Protein AF-A0A937VX59-F1 (afdb_monomer)

Nearest PDB structures (foldseek):
  6b87-assembly1_A-2  TM=5.437E-01  e=8.821E+00  synthetic construct

Radius of gyration: 19.98 Å; Cα contacts (8 Å, |Δi|>4): 14; chains: 1; bounding box: 38×22×62 Å

Sequence (80 aa):
MLTDLYLLFGLLVHVVLLGLVDWLGYRHLVTHGYDHTVLALAVLNIAIFVGIYYLVLRPLRQRMQRRRMARAVRQQRLPS

Organism: Tectimicrobiota bacterium (NCBI:txid2528274)

Solvent-accessible surface area (backbone atoms only — not comparable to full-atom values): 4502 Å² total; per-residue (Å²): 107,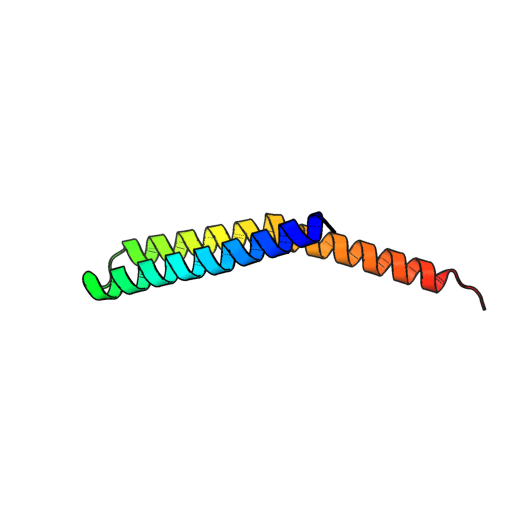70,70,58,51,54,48,51,48,52,50,50,56,44,54,52,50,52,51,51,51,49,50,50,46,50,55,46,45,75,73,69,46,96,48,75,64,55,56,52,51,51,52,52,51,51,52,52,52,53,50,44,44,60,70,48,50,48,56,49,52,53,52,51,50,53,53,50,50,57,50,53,57,52,60,72,66,58,77,129

Mean predicted aligned error: 11.82 Å

pLDDT: mean 70.52, std 7.4, range [50.34, 80.81]

Foldseek 3Di:
DVLVVVLVVVVVVLVVVVVVLVVVLVVCCVPPNDDCVSVVSVVVNVVVVVVCCVPPVVVVVVVVVVVVVVVVVVVVPPDD

Structure (mmCIF, N/CA/C/O backbone):
data_AF-A0A937VX59-F1
#
_entry.id   AF-A0A937VX59-F1
#
loop_
_atom_site.group_PDB
_atom_site.id
_atom_site.type_symbol
_atom_site.label_atom_id
_atom_site.label_alt_id
_atom_site.label_comp_id
_atom_site.label_asym_id
_atom_site.label_entity_id
_atom_site.label_seq_id
_atom_site.pdbx_PDB_ins_code
_atom_site.Cartn_x
_atom_site.Cartn_y
_atom_site.Cartn_z
_atom_site.occupancy
_atom_site.B_iso_or_equiv
_atom_site.auth_seq_id
_atom_site.auth_comp_id
_atom_site.auth_asym_id
_atom_site.auth_atom_id
_atom_site.pdbx_PDB_model_num
ATOM 1 N N . MET A 1 1 ? -20.571 1.061 11.055 1.00 53.00 1 MET A N 1
ATOM 2 C CA . MET A 1 1 ? -20.698 0.504 9.695 1.00 53.00 1 MET A CA 1
ATOM 3 C C . MET A 1 1 ? -20.023 1.394 8.662 1.00 53.00 1 MET A C 1
ATOM 5 O O . MET A 1 1 ? -19.075 0.924 8.059 1.00 53.00 1 MET A O 1
ATOM 9 N N . LEU A 1 2 ? -20.384 2.680 8.542 1.00 58.06 2 LEU A N 1
ATOM 10 C CA . LEU A 1 2 ? -19.719 3.634 7.628 1.00 58.06 2 LEU A CA 1
ATOM 11 C C . LEU A 1 2 ? -18.183 3.627 7.718 1.00 58.06 2 LEU A C 1
ATOM 13 O O . LEU A 1 2 ? -17.508 3.531 6.705 1.00 58.06 2 LEU A O 1
ATOM 17 N N . THR A 1 3 ? -17.618 3.648 8.926 1.00 57.50 3 THR A N 1
ATOM 18 C CA . THR A 1 3 ? -16.158 3.677 9.118 1.00 57.50 3 THR A CA 1
ATOM 19 C C . THR A 1 3 ? -15.446 2.409 8.638 1.00 57.50 3 THR A C 1
ATOM 21 O O . THR A 1 3 ? -14.320 2.512 8.170 1.00 57.50 3 THR A O 1
ATOM 24 N N . ASP A 1 4 ? -16.087 1.236 8.735 1.00 60.84 4 ASP A N 1
ATOM 25 C CA . ASP A 1 4 ? -15.538 -0.021 8.191 1.00 60.84 4 ASP A CA 1
ATOM 26 C C . ASP A 1 4 ? -15.607 -0.033 6.663 1.00 60.84 4 ASP A C 1
ATOM 28 O O . ASP A 1 4 ? -14.684 -0.507 6.016 1.00 60.84 4 ASP A O 1
ATOM 32 N N . LEU A 1 5 ? -16.663 0.547 6.085 1.00 69.88 5 LEU A N 1
ATOM 33 C CA . LEU A 1 5 ? -16.817 0.710 4.638 1.00 69.88 5 LEU A CA 1
ATOM 34 C C . LEU A 1 5 ? -15.747 1.642 4.057 1.00 69.88 5 LEU A C 1
ATOM 36 O O . LEU A 1 5 ? -15.129 1.297 3.060 1.00 69.88 5 LEU A O 1
ATOM 40 N N . TYR A 1 6 ? -15.455 2.766 4.720 1.00 69.38 6 TYR A N 1
ATOM 41 C CA . TYR A 1 6 ? -14.336 3.646 4.351 1.00 69.38 6 TYR A CA 1
ATOM 42 C C . TYR A 1 6 ? -12.977 2.949 4.452 1.00 69.38 6 TYR A C 1
ATOM 44 O O . TYR A 1 6 ? -12.076 3.230 3.669 1.00 69.38 6 TYR A O 1
ATOM 52 N N . LEU A 1 7 ? -12.830 2.035 5.407 1.00 68.44 7 LEU A N 1
ATOM 53 C CA . LEU A 1 7 ? -11.613 1.255 5.598 1.00 68.44 7 LEU A CA 1
ATOM 54 C C . LEU A 1 7 ? -11.432 0.176 4.534 1.00 68.44 7 LEU A C 1
ATOM 56 O O . LEU A 1 7 ? -10.340 0.040 3.991 1.00 68.44 7 LEU A O 1
ATOM 60 N N . LEU A 1 8 ? -12.502 -0.542 4.201 1.00 73.19 8 LEU A N 1
ATOM 61 C CA . LEU A 1 8 ? -12.542 -1.502 3.100 1.00 73.19 8 LEU A CA 1
ATOM 62 C C . LEU A 1 8 ? -12.342 -0.816 1.752 1.00 73.19 8 LEU A C 1
ATOM 64 O O . LEU A 1 8 ? -11.563 -1.299 0.940 1.00 73.19 8 LEU A O 1
ATOM 68 N N . PHE A 1 9 ? -12.988 0.327 1.532 1.00 74.88 9 PHE A N 1
ATOM 69 C CA . PHE A 1 9 ? -12.813 1.124 0.324 1.00 74.88 9 PHE A CA 1
ATOM 70 C C . PHE A 1 9 ? -11.385 1.663 0.221 1.00 74.88 9 PHE A C 1
ATOM 72 O O . PHE A 1 9 ? -10.756 1.536 -0.824 1.00 74.88 9 PHE A O 1
ATOM 79 N N . GLY A 1 10 ? -10.839 2.181 1.325 1.00 71.94 10 GLY A N 1
ATOM 80 C CA . GLY A 1 10 ? -9.446 2.610 1.406 1.00 71.94 10 GLY A CA 1
ATOM 81 C C . GLY A 1 10 ?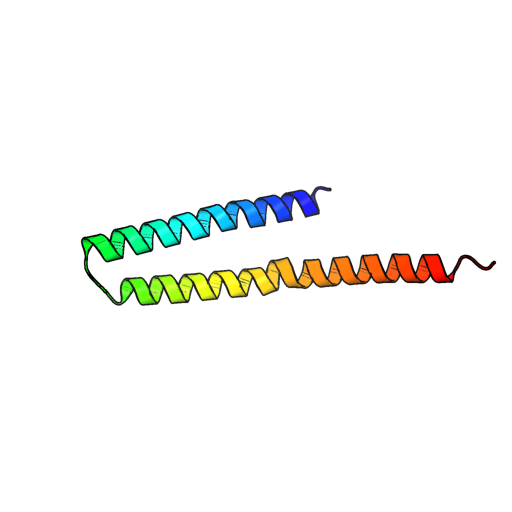 -8.470 1.476 1.096 1.00 71.94 10 GLY A C 1
ATOM 82 O O . GLY A 1 10 ? -7.526 1.689 0.347 1.00 71.94 10 GLY A O 1
ATOM 83 N N . LEU A 1 11 ? -8.731 0.264 1.600 1.00 76.06 11 LEU A N 1
ATOM 84 C CA . LEU A 1 11 ? -7.936 -0.930 1.310 1.00 76.06 11 LEU A CA 1
ATOM 85 C C . LEU A 1 11 ? -8.059 -1.361 -0.160 1.00 76.06 11 LEU A C 1
ATOM 87 O O . LEU A 1 11 ? -7.050 -1.661 -0.790 1.00 76.06 11 LEU A O 1
ATOM 91 N N . LEU A 1 12 ? -9.273 -1.359 -0.715 1.00 80.81 12 LEU A N 1
ATOM 92 C CA . LEU A 1 12 ? -9.550 -1.752 -2.098 1.00 80.81 12 LEU A CA 1
ATOM 93 C C . LEU A 1 12 ? -8.855 -0.815 -3.092 1.00 80.81 12 LEU A C 1
ATOM 95 O O . LEU A 1 12 ? -8.134 -1.274 -3.974 1.00 80.81 12 LEU A O 1
ATOM 99 N N . VAL A 1 13 ? -9.012 0.498 -2.901 1.00 79.50 13 VAL A N 1
ATOM 100 C CA . VAL A 1 13 ? -8.314 1.527 -3.686 1.00 79.50 13 VAL A CA 1
ATOM 101 C C . VAL A 1 13 ? -6.801 1.337 -3.585 1.00 79.50 13 VAL A C 1
ATOM 103 O O . VAL A 1 13 ? -6.089 1.543 -4.564 1.00 79.50 13 VAL A O 1
ATOM 106 N N . HIS A 1 14 ? -6.306 0.871 -2.437 1.00 71.38 14 HIS A N 1
ATOM 107 C CA . HIS A 1 14 ? -4.894 0.580 -2.246 1.00 71.38 14 HIS A CA 1
ATOM 108 C C . HIS A 1 14 ? -4.389 -0.615 -3.040 1.00 71.38 14 HIS A C 1
ATOM 110 O O . HIS A 1 14 ? -3.349 -0.512 -3.678 1.00 71.38 14 HIS A O 1
ATOM 116 N N . VAL A 1 15 ? -5.123 -1.726 -3.037 1.00 76.88 15 VAL A N 1
ATOM 117 C CA . VAL A 1 15 ? -4.773 -2.905 -3.841 1.00 76.88 15 VAL A CA 1
ATOM 118 C C . VAL A 1 15 ? -4.745 -2.542 -5.326 1.00 76.88 15 VAL A C 1
ATOM 120 O O . VAL A 1 15 ? -3.826 -2.939 -6.038 1.00 76.88 15 VAL A O 1
ATOM 123 N N . VAL A 1 16 ? -5.705 -1.727 -5.775 1.00 77.38 16 VAL A N 1
ATOM 124 C CA . VAL A 1 16 ? -5.760 -1.241 -7.159 1.00 77.38 16 VAL A CA 1
ATOM 125 C C . VAL A 1 16 ? -4.570 -0.335 -7.482 1.00 77.38 16 VAL A C 1
ATOM 127 O O . VAL A 1 16 ? -3.926 -0.545 -8.503 1.00 77.38 16 VAL A O 1
ATOM 130 N N . LEU A 1 17 ? -4.235 0.629 -6.616 1.00 77.69 17 LEU A N 1
ATOM 131 C CA . LEU A 1 17 ? -3.067 1.506 -6.788 1.00 77.69 17 LEU A CA 1
ATOM 132 C C . LEU A 1 17 ? -1.753 0.726 -6.786 1.00 77.69 17 LEU A C 1
ATOM 134 O O . LEU A 1 17 ? -0.904 0.976 -7.635 1.00 77.69 17 LEU A O 1
ATOM 138 N N . LEU A 1 18 ? -1.601 -0.231 -5.870 1.00 75.44 18 LEU A N 1
ATOM 139 C CA . LEU A 1 18 ? -0.422 -1.083 -5.787 1.00 75.44 18 LEU A CA 1
ATOM 140 C C . LEU A 1 18 ? -0.256 -1.882 -7.082 1.00 75.44 18 LEU A C 1
ATOM 142 O O . LEU A 1 18 ? 0.819 -1.857 -7.667 1.00 75.44 18 LEU A O 1
ATOM 146 N N . GLY A 1 19 ? -1.333 -2.508 -7.568 1.00 75.19 19 GLY A N 1
ATOM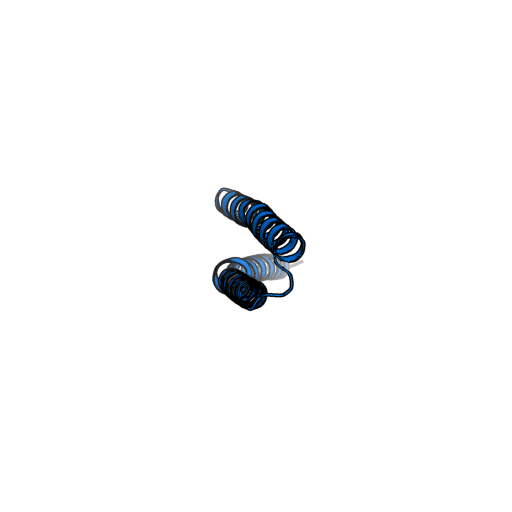 147 C CA . GLY A 1 19 ? -1.330 -3.236 -8.836 1.00 75.19 19 GLY A CA 1
ATOM 148 C C . GLY A 1 19 ? -1.050 -2.339 -10.044 1.00 75.19 19 GLY A C 1
ATOM 149 O O . GLY A 1 19 ? -0.339 -2.749 -10.953 1.00 75.19 19 GLY A O 1
ATOM 150 N N . LEU A 1 20 ? -1.546 -1.098 -10.047 1.00 77.50 20 LEU A N 1
ATOM 151 C CA . LEU A 1 20 ? -1.269 -0.115 -11.101 1.00 77.50 20 LEU A CA 1
ATOM 152 C C . LEU A 1 20 ? 0.199 0.315 -11.119 1.00 77.50 20 LEU A C 1
ATOM 154 O O . LEU A 1 20 ? 0.789 0.420 -12.192 1.00 77.50 20 LEU A O 1
ATOM 158 N N . VAL A 1 21 ? 0.786 0.551 -9.944 1.00 71.19 21 VAL A N 1
ATOM 159 C CA . VAL A 1 21 ? 2.201 0.914 -9.805 1.00 71.19 21 VAL A CA 1
ATOM 160 C C . VAL A 1 21 ? 3.096 -0.265 -10.171 1.00 71.19 21 VAL A C 1
ATOM 162 O O . VAL A 1 21 ? 4.078 -0.066 -10.877 1.00 71.19 21 VAL A O 1
ATOM 165 N N . ASP A 1 22 ? 2.742 -1.478 -9.752 1.00 72.12 22 ASP A N 1
ATOM 166 C CA . ASP A 1 22 ? 3.488 -2.694 -10.080 1.00 72.12 22 ASP A CA 1
ATOM 167 C C . ASP A 1 22 ? 3.414 -2.998 -11.584 1.00 72.12 22 ASP A C 1
ATOM 169 O O . ASP A 1 22 ? 4.427 -3.268 -12.223 1.00 72.12 22 ASP A O 1
ATOM 173 N N . TRP A 1 23 ? 2.238 -2.815 -12.194 1.00 73.88 23 TRP A N 1
ATOM 174 C CA . TRP A 1 23 ? 2.050 -2.918 -13.641 1.00 73.88 23 TRP A CA 1
ATOM 175 C C . TRP A 1 23 ? 2.841 -1.858 -14.414 1.00 73.88 23 TRP A C 1
ATOM 177 O O . TRP A 1 23 ? 3.477 -2.172 -15.420 1.00 73.88 23 TRP A O 1
ATOM 187 N N . LEU A 1 24 ? 2.828 -0.600 -13.958 1.00 72.50 24 LEU A N 1
ATOM 188 C CA . LEU A 1 24 ? 3.619 0.481 -14.552 1.00 72.50 24 LEU A CA 1
ATOM 189 C C . LEU A 1 24 ? 5.116 0.214 -14.406 1.00 72.50 24 LEU A C 1
ATOM 191 O O . LEU A 1 24 ? 5.841 0.354 -15.386 1.00 72.50 24 LEU A O 1
ATOM 195 N N . GLY A 1 25 ? 5.563 -0.219 -13.228 1.00 69.19 25 GLY A N 1
ATOM 196 C CA . GLY A 1 25 ? 6.944 -0.607 -12.961 1.00 69.19 25 GLY A CA 1
ATOM 197 C C . GLY A 1 25 ? 7.388 -1.754 -13.863 1.00 69.19 25 GLY A C 1
ATOM 198 O O . GLY A 1 25 ? 8.401 -1.627 -14.543 1.00 69.19 25 GLY A O 1
ATOM 199 N N . TYR A 1 26 ? 6.590 -2.820 -13.963 1.00 67.94 26 TYR A N 1
ATOM 200 C CA . TYR A 1 26 ? 6.853 -3.963 -14.837 1.00 67.94 26 TYR A CA 1
ATOM 201 C C . TYR A 1 26 ? 6.918 -3.552 -16.309 1.00 67.94 26 TYR A C 1
ATOM 203 O O . TYR A 1 26 ? 7.883 -3.864 -17.005 1.00 67.94 26 TYR A O 1
ATOM 211 N N . ARG A 1 27 ? 5.930 -2.785 -16.786 1.00 68.94 27 ARG A N 1
ATOM 212 C CA . ARG A 1 27 ? 5.898 -2.309 -18.173 1.00 68.94 27 ARG A CA 1
ATOM 213 C C . ARG A 1 27 ? 7.106 -1.431 -18.485 1.00 68.94 27 ARG A C 1
ATOM 215 O O . ARG A 1 27 ? 7.670 -1.558 -19.569 1.00 68.94 27 ARG A O 1
ATOM 222 N N . HIS A 1 28 ? 7.515 -0.572 -17.553 1.00 66.38 28 HIS A N 1
ATOM 223 C CA . HIS A 1 28 ? 8.663 0.316 -17.724 1.00 66.38 28 HIS A CA 1
ATOM 224 C C . HIS A 1 28 ? 9.992 -0.453 -17.726 1.00 66.38 28 HIS A C 1
ATOM 226 O O . HIS A 1 28 ? 10.858 -0.167 -18.550 1.00 66.38 28 HIS A O 1
ATOM 232 N N . LEU A 1 29 ? 10.119 -1.471 -16.872 1.00 65.69 29 LEU A N 1
ATOM 233 C CA . LEU A 1 29 ? 11.300 -2.332 -16.755 1.00 65.69 29 LEU A CA 1
ATOM 234 C C . LEU A 1 29 ? 11.477 -3.225 -17.994 1.00 65.69 29 LEU A C 1
ATOM 236 O O . LEU A 1 29 ? 12.591 -3.381 -18.487 1.00 65.69 29 LEU A O 1
ATOM 240 N N . VAL A 1 30 ? 10.372 -3.736 -18.551 1.00 66.62 30 VAL A N 1
ATOM 241 C CA . VAL A 1 30 ? 10.362 -4.519 -19.800 1.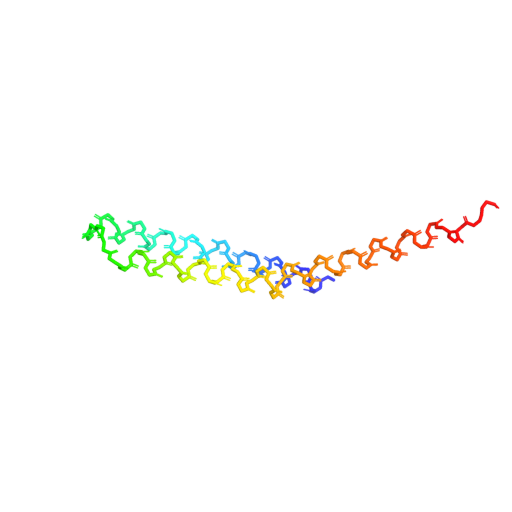00 66.62 30 VAL A CA 1
ATOM 242 C C . VAL A 1 30 ? 10.702 -3.662 -21.024 1.00 66.62 30 VAL A C 1
ATOM 244 O O . VAL A 1 30 ? 11.300 -4.166 -21.969 1.00 66.62 30 VAL A O 1
ATOM 247 N N . THR A 1 31 ? 10.323 -2.380 -21.034 1.00 69.56 31 THR A N 1
ATOM 248 C CA . THR A 1 31 ? 10.486 -1.520 -22.220 1.00 69.56 31 THR A CA 1
ATOM 249 C C . THR A 1 31 ? 11.781 -0.711 -22.253 1.00 69.56 31 THR A C 1
ATOM 251 O O . THR A 1 31 ? 12.260 -0.446 -23.350 1.00 69.56 31 THR A O 1
ATOM 254 N N . HIS A 1 32 ? 12.352 -0.318 -21.108 1.00 65.88 32 HIS A N 1
ATOM 255 C CA . HIS A 1 32 ? 13.479 0.632 -21.072 1.00 65.88 32 HIS A CA 1
ATOM 256 C C . HIS A 1 32 ? 14.758 0.078 -20.420 1.00 65.88 32 HIS A C 1
ATOM 258 O O . HIS A 1 32 ? 15.797 0.727 -20.477 1.00 65.88 32 HIS A O 1
ATOM 264 N N . GLY A 1 33 ? 14.731 -1.132 -19.849 1.00 60.47 33 GLY A N 1
ATOM 265 C CA . GLY A 1 33 ? 15.834 -1.601 -19.008 1.00 60.47 33 GLY A CA 1
ATOM 266 C C . GLY A 1 33 ? 15.870 -0.865 -17.662 1.00 60.47 33 GLY A C 1
ATOM 267 O O . GLY A 1 33 ? 15.037 -0.008 -17.375 1.00 60.47 33 GLY A O 1
ATOM 268 N N . TYR A 1 34 ? 16.775 -1.276 -16.774 1.00 58.75 34 TYR A N 1
ATOM 269 C CA . TYR A 1 34 ? 16.760 -0.869 -15.365 1.00 58.75 34 TYR A CA 1
ATOM 270 C C . TYR A 1 34 ? 17.194 0.597 -15.181 1.00 58.75 34 TYR A C 1
ATOM 272 O O . TYR A 1 34 ? 18.376 0.882 -15.009 1.00 58.75 34 TYR A O 1
ATOM 280 N N . ASP A 1 35 ? 16.228 1.516 -15.191 1.00 66.38 35 ASP A N 1
ATOM 281 C CA . ASP A 1 35 ? 16.449 2.947 -14.970 1.00 66.38 35 ASP A CA 1
ATOM 282 C C . ASP A 1 35 ? 16.186 3.377 -13.518 1.00 66.38 35 ASP A C 1
ATOM 284 O O . ASP A 1 35 ? 15.353 2.816 -12.797 1.00 66.38 35 ASP A O 1
ATOM 288 N N . HIS A 1 36 ? 16.854 4.456 -13.095 1.00 70.19 36 HIS A N 1
ATOM 289 C CA . HIS A 1 36 ? 16.668 5.105 -11.788 1.00 70.19 36 HIS A CA 1
ATOM 290 C C . HIS A 1 36 ? 15.207 5.503 -11.487 1.00 70.19 36 HIS A C 1
ATOM 292 O O . HIS A 1 36 ? 14.836 5.678 -10.324 1.00 70.19 36 HIS A O 1
ATOM 298 N N . THR A 1 37 ? 14.354 5.592 -12.509 1.00 67.75 37 THR A N 1
ATOM 299 C CA . THR A 1 37 ? 12.902 5.782 -12.391 1.00 67.75 37 THR A CA 1
ATOM 300 C C . THR A 1 37 ? 12.208 4.636 -11.658 1.00 67.75 37 THR A C 1
ATOM 302 O O . THR A 1 37 ? 11.301 4.895 -10.868 1.00 67.75 37 THR A O 1
ATOM 305 N N . VAL A 1 38 ? 12.655 3.387 -11.829 1.00 68.81 38 VAL A N 1
ATOM 306 C CA . VAL A 1 38 ? 12.114 2.226 -11.096 1.00 68.81 38 VAL A CA 1
ATOM 307 C C . VAL A 1 38 ? 12.433 2.337 -9.605 1.00 68.81 38 VAL A C 1
ATOM 309 O O . VAL A 1 38 ? 11.571 2.087 -8.762 1.00 68.81 38 VAL A O 1
ATOM 312 N N . LEU A 1 39 ? 13.646 2.784 -9.267 1.00 72.00 39 LEU A N 1
ATOM 313 C CA . LEU A 1 39 ? 14.047 3.024 -7.880 1.00 72.00 39 LEU A CA 1
ATOM 314 C C . LEU A 1 39 ? 13.197 4.136 -7.244 1.00 72.00 39 LEU A C 1
ATOM 316 O O . LEU A 1 39 ? 12.710 3.975 -6.126 1.00 72.00 39 LEU A O 1
ATOM 320 N N . ALA A 1 40 ? 12.967 5.238 -7.964 1.00 73.88 40 ALA A N 1
ATOM 321 C CA . ALA A 1 40 ? 12.120 6.334 -7.495 1.00 73.88 40 ALA A CA 1
AT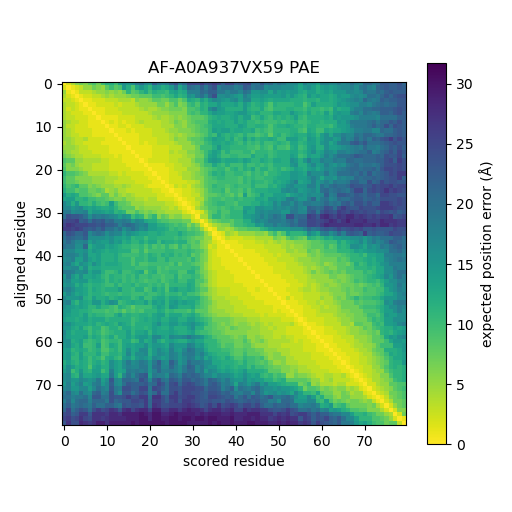OM 322 C C . ALA A 1 40 ? 10.661 5.890 -7.281 1.00 73.88 40 ALA A C 1
ATOM 324 O O . ALA A 1 40 ? 10.054 6.236 -6.266 1.00 73.88 40 ALA A O 1
ATOM 325 N N . LEU A 1 41 ? 10.120 5.069 -8.189 1.00 72.69 41 LEU A N 1
ATOM 326 C CA . LEU A 1 41 ? 8.797 4.454 -8.053 1.00 72.69 41 LEU A CA 1
ATOM 327 C C . LEU A 1 41 ? 8.716 3.548 -6.821 1.00 72.69 41 LEU A C 1
ATOM 329 O O . LEU A 1 41 ? 7.757 3.651 -6.058 1.00 72.69 41 LEU A O 1
ATOM 333 N N . ALA A 1 42 ? 9.728 2.714 -6.577 1.00 72.38 42 ALA A N 1
ATOM 334 C CA . ALA A 1 42 ? 9.775 1.847 -5.403 1.00 72.38 42 ALA A CA 1
ATOM 335 C C . ALA A 1 42 ? 9.825 2.649 -4.089 1.00 72.38 42 ALA A C 1
ATOM 337 O O . ALA A 1 42 ? 9.067 2.360 -3.161 1.00 72.38 42 ALA A O 1
ATOM 338 N N . VAL A 1 43 ? 10.658 3.694 -4.018 1.00 79.00 43 VAL A N 1
ATOM 339 C CA . VAL A 1 43 ? 10.759 4.574 -2.840 1.00 79.00 43 VAL A CA 1
ATOM 340 C C . VAL A 1 43 ? 9.442 5.306 -2.582 1.00 79.00 43 VAL A C 1
ATOM 342 O O . VAL A 1 43 ? 8.979 5.354 -1.440 1.00 79.00 43 VAL A O 1
ATOM 345 N N . LEU A 1 44 ? 8.802 5.828 -3.632 1.00 79.31 44 LEU A N 1
ATOM 346 C CA . LEU A 1 44 ? 7.495 6.470 -3.522 1.00 79.31 44 LEU A CA 1
ATOM 347 C C . LEU A 1 44 ? 6.437 5.490 -2.996 1.00 79.31 44 LEU A C 1
ATOM 349 O O . LEU A 1 44 ? 5.647 5.843 -2.121 1.00 79.31 44 LEU A O 1
ATOM 353 N N . ASN A 1 45 ? 6.459 4.245 -3.473 1.00 74.69 45 ASN A N 1
ATOM 354 C CA . ASN A 1 45 ? 5.524 3.207 -3.051 1.00 74.69 45 ASN A CA 1
ATOM 355 C C . ASN A 1 45 ? 5.702 2.854 -1.561 1.00 74.69 45 ASN A C 1
ATOM 357 O O . ASN A 1 45 ? 4.729 2.800 -0.808 1.00 74.69 45 ASN A O 1
ATOM 361 N N . ILE A 1 46 ? 6.951 2.730 -1.094 1.00 76.62 46 ILE 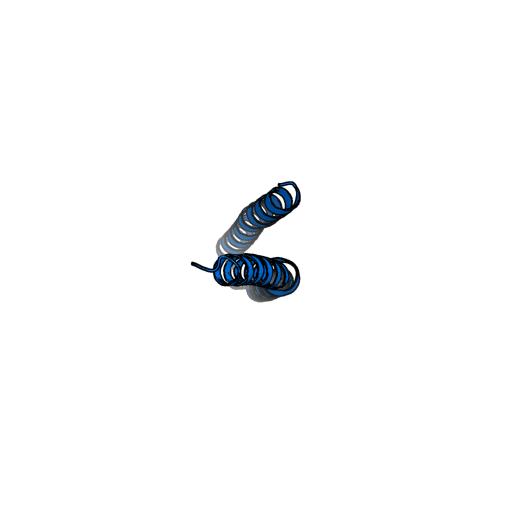A N 1
ATOM 362 C CA . ILE A 1 46 ? 7.265 2.527 0.330 1.00 76.62 46 ILE A CA 1
ATOM 363 C C . ILE A 1 46 ? 6.766 3.710 1.172 1.00 76.62 46 ILE A C 1
ATOM 365 O O . ILE A 1 46 ? 6.147 3.501 2.217 1.00 76.62 46 ILE A O 1
ATOM 369 N N . ALA A 1 47 ? 6.984 4.948 0.723 1.00 79.38 47 ALA A N 1
ATOM 370 C CA . ALA A 1 47 ? 6.533 6.140 1.441 1.00 79.38 47 ALA A CA 1
ATOM 371 C C . ALA A 1 47 ? 5.000 6.188 1.582 1.00 79.38 47 ALA A C 1
ATOM 373 O O . ALA A 1 47 ? 4.483 6.470 2.668 1.00 79.38 47 ALA A O 1
ATOM 374 N N . ILE A 1 48 ? 4.271 5.845 0.516 1.00 77.75 48 ILE A N 1
ATOM 375 C CA . ILE A 1 48 ? 2.805 5.746 0.524 1.00 77.75 48 ILE A CA 1
ATOM 376 C C . ILE A 1 48 ? 2.344 4.659 1.505 1.00 77.75 48 ILE A C 1
ATOM 378 O O . ILE A 1 48 ? 1.459 4.906 2.333 1.00 77.75 48 ILE A O 1
ATOM 382 N N . PHE A 1 49 ? 2.982 3.486 1.474 1.00 73.00 49 PHE A N 1
ATOM 383 C CA . PHE A 1 49 ? 2.669 2.373 2.368 1.00 73.00 49 PHE A CA 1
ATOM 384 C C . PHE A 1 49 ? 2.854 2.753 3.847 1.00 73.00 49 PHE A C 1
ATOM 386 O O . PHE A 1 49 ? 1.980 2.500 4.683 1.00 73.00 49 PHE A O 1
ATOM 393 N N . VAL A 1 50 ? 3.959 3.433 4.176 1.00 77.12 50 VAL A N 1
ATOM 394 C CA . VAL A 1 50 ? 4.240 3.935 5.531 1.00 77.12 50 VAL A CA 1
ATOM 395 C C . VAL A 1 50 ? 3.208 4.981 5.959 1.00 77.12 50 VAL A C 1
ATOM 397 O O . VAL A 1 50 ? 2.689 4.907 7.078 1.00 77.12 50 VAL A O 1
ATOM 400 N N . GLY A 1 51 ? 2.859 5.918 5.073 1.00 75.81 51 GLY A N 1
ATOM 401 C CA . GLY A 1 51 ? 1.842 6.936 5.343 1.00 75.81 51 GLY A CA 1
ATOM 402 C C . GLY A 1 51 ? 0.499 6.319 5.734 1.00 75.81 51 GLY A C 1
ATOM 403 O O . GLY A 1 51 ? -0.121 6.723 6.720 1.00 75.81 51 GLY A O 1
ATOM 404 N N . ILE A 1 52 ? 0.082 5.267 5.034 1.00 71.75 52 ILE A N 1
ATOM 405 C CA . ILE A 1 52 ? -1.198 4.596 5.283 1.00 71.75 52 ILE A CA 1
ATOM 406 C C . ILE A 1 52 ? -1.164 3.706 6.515 1.00 71.75 52 ILE A C 1
ATOM 408 O O . ILE A 1 52 ? -2.134 3.687 7.278 1.00 71.75 52 ILE A O 1
ATOM 412 N N . TYR A 1 53 ? -0.047 3.038 6.794 1.00 75.88 53 TYR A N 1
ATOM 413 C CA . TYR A 1 53 ? 0.117 2.326 8.058 1.00 75.88 53 TYR A CA 1
ATOM 414 C C . TYR A 1 53 ? -0.125 3.259 9.257 1.00 75.88 53 TYR A C 1
ATOM 416 O O . TYR A 1 53 ? -0.863 2.916 10.189 1.00 75.88 53 TYR A O 1
ATOM 424 N N . TYR A 1 54 ? 0.431 4.472 9.209 1.00 77.00 54 TYR A N 1
ATOM 425 C CA . TYR A 1 54 ? 0.274 5.459 10.274 1.00 77.00 54 TYR A CA 1
ATOM 426 C C . TYR A 1 54 ? -1.109 6.118 10.312 1.00 77.00 54 TYR A C 1
ATOM 428 O O . TYR A 1 54 ? -1.657 6.291 11.403 1.00 77.00 54 TYR A O 1
ATOM 436 N N . LEU A 1 55 ? -1.678 6.472 9.159 1.00 72.56 55 LEU A N 1
ATOM 437 C CA . LEU A 1 55 ? -2.954 7.191 9.079 1.00 72.56 55 LEU A CA 1
ATOM 438 C C . LEU A 1 55 ? -4.172 6.285 9.260 1.00 72.56 55 LEU A C 1
ATOM 440 O O . LEU A 1 55 ? -5.195 6.726 9.777 1.00 72.56 55 LEU A O 1
ATOM 444 N N . VAL A 1 56 ? -4.072 5.025 8.843 1.00 70.19 56 VAL A N 1
ATOM 445 C CA . VAL A 1 56 ? -5.217 4.119 8.743 1.00 70.19 56 VAL A CA 1
ATOM 446 C C . VAL A 1 56 ? -5.072 2.971 9.728 1.00 70.19 56 VAL A C 1
ATOM 448 O O . VAL A 1 56 ? -5.926 2.796 10.600 1.00 70.19 56 VAL A O 1
ATOM 451 N N . LEU A 1 57 ? -3.973 2.218 9.656 1.00 69.31 57 LEU A N 1
ATOM 452 C CA . LEU A 1 57 ? -3.831 0.972 10.412 1.00 69.31 57 LEU A CA 1
ATOM 453 C C . LEU A 1 57 ? -3.607 1.214 11.912 1.00 69.31 57 LEU A C 1
ATOM 455 O O . LEU A 1 57 ? -4.221 0.550 12.752 1.00 69.31 57 LEU A O 1
ATOM 459 N N . ARG A 1 58 ? -2.785 2.205 12.270 1.00 77.88 58 ARG A N 1
ATOM 460 C CA . ARG A 1 58 ? -2.521 2.597 13.664 1.00 77.88 58 ARG A CA 1
ATOM 461 C C . ARG A 1 58 ? -3.797 3.018 14.419 1.00 77.88 58 ARG 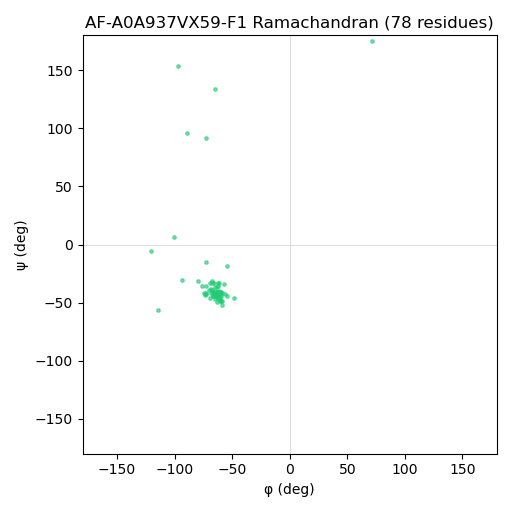A C 1
ATOM 463 O O . ARG A 1 58 ? -4.048 2.441 15.484 1.00 77.88 58 ARG A O 1
ATOM 470 N N . PRO A 1 59 ? -4.642 3.945 13.919 1.00 71.3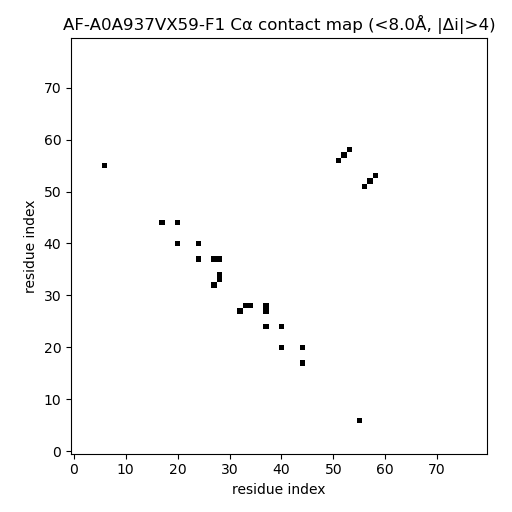8 59 PRO A N 1
ATOM 471 C CA . PRO A 1 59 ? -5.892 4.287 14.597 1.00 71.38 59 PRO A CA 1
ATOM 472 C C . PRO A 1 59 ? -6.909 3.140 14.590 1.00 71.38 59 PRO A C 1
ATOM 474 O O . PRO A 1 59 ? -7.648 2.986 15.566 1.00 71.38 59 PRO A O 1
ATOM 477 N N . LEU A 1 60 ? -6.925 2.288 13.559 1.00 72.25 60 LEU A N 1
ATOM 478 C CA . LEU A 1 60 ? -7.734 1.063 13.548 1.00 72.25 60 LEU A CA 1
ATOM 479 C C . LEU A 1 60 ? -7.369 0.139 14.708 1.00 72.25 60 LEU A C 1
ATOM 481 O O . LEU A 1 60 ? -8.240 -0.313 15.454 1.00 72.25 60 LEU A O 1
ATOM 485 N N . ARG A 1 61 ? -6.066 -0.099 14.888 1.00 76.38 61 ARG A N 1
ATOM 486 C CA . ARG A 1 61 ? -5.528 -0.973 15.930 1.00 76.38 61 ARG A CA 1
ATOM 487 C C . ARG A 1 61 ? -5.845 -0.423 17.318 1.00 76.38 61 ARG A C 1
ATOM 489 O O . ARG A 1 61 ? -6.322 -1.172 18.169 1.00 76.38 61 ARG A O 1
ATOM 496 N N . GLN A 1 62 ? -5.704 0.890 17.514 1.00 79.62 62 GLN A N 1
ATOM 497 C CA . GLN A 1 62 ? -6.108 1.561 18.754 1.00 79.62 62 GLN A CA 1
ATOM 498 C C . GLN A 1 62 ? -7.617 1.446 19.014 1.00 79.62 62 GLN A C 1
ATOM 500 O O . GLN A 1 62 ? -8.030 1.133 20.130 1.00 79.62 62 GLN A O 1
ATOM 505 N N . ARG A 1 63 ? -8.464 1.652 17.997 1.00 76.06 63 ARG A N 1
ATOM 506 C CA . ARG A 1 63 ? -9.925 1.512 18.132 1.00 76.06 63 ARG A CA 1
ATOM 507 C C . ARG A 1 63 ? -10.333 0.074 18.441 1.00 76.06 63 ARG A C 1
ATOM 509 O O . ARG A 1 63 ? -11.186 -0.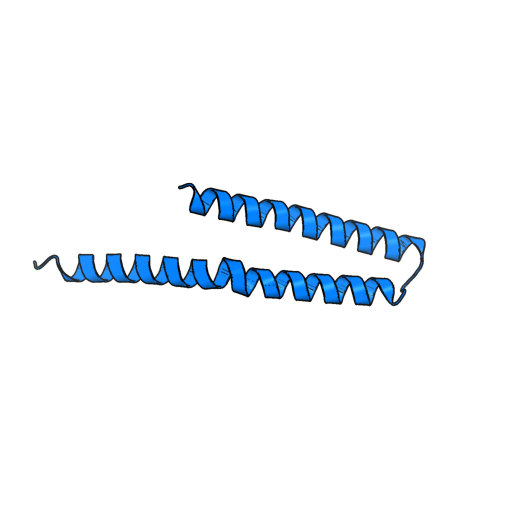137 19.303 1.00 76.06 63 ARG A O 1
ATOM 516 N N . MET A 1 64 ? -9.715 -0.915 17.795 1.00 77.75 64 MET A N 1
ATOM 517 C CA . MET A 1 64 ? -9.950 -2.328 18.094 1.00 77.75 64 MET A CA 1
ATOM 518 C C . MET A 1 64 ? -9.503 -2.692 19.511 1.00 77.75 64 MET A C 1
ATOM 520 O O . MET A 1 64 ? -10.256 -3.358 20.218 1.00 77.75 64 MET A O 1
ATOM 524 N N . GLN A 1 65 ? -8.334 -2.225 19.959 1.00 80.25 65 GLN A N 1
ATOM 525 C CA . GLN A 1 65 ? -7.867 -2.443 21.331 1.00 80.25 65 GLN A CA 1
ATOM 526 C C . GLN A 1 65 ? -8.824 -1.835 22.359 1.00 80.25 65 GLN A C 1
ATOM 528 O O . GLN A 1 65 ? -9.221 -2.532 23.290 1.00 80.25 65 GLN A O 1
ATOM 533 N N . ARG A 1 66 ? -9.294 -0.598 22.149 1.00 78.44 66 ARG A N 1
ATOM 534 C CA . ARG A 1 66 ? -10.300 0.028 23.025 1.00 78.44 66 ARG A CA 1
ATOM 535 C C . ARG A 1 66 ? -11.607 -0.764 23.062 1.00 78.44 66 ARG A C 1
ATOM 537 O O . ARG A 1 66 ? -12.169 -0.958 24.133 1.00 78.44 66 ARG A O 1
ATOM 544 N N . ARG A 1 67 ? -12.075 -1.277 21.917 1.00 75.38 67 ARG A N 1
ATOM 545 C CA . ARG A 1 67 ? -13.268 -2.142 21.859 1.00 75.38 67 ARG A CA 1
ATOM 546 C C . ARG A 1 67 ? -13.062 -3.470 22.591 1.00 75.38 67 ARG A C 1
ATOM 548 O O . ARG A 1 67 ? -13.984 -3.923 23.262 1.00 75.38 67 ARG A O 1
ATOM 555 N N . ARG A 1 68 ? -11.880 -4.088 22.485 1.00 76.94 68 ARG A N 1
ATOM 556 C CA . ARG A 1 68 ? -11.539 -5.321 23.216 1.00 76.94 68 ARG A CA 1
ATOM 557 C C . ARG A 1 68 ? -11.466 -5.075 24.723 1.00 76.94 68 ARG A C 1
ATOM 559 O O . ARG A 1 68 ? -12.076 -5.828 25.470 1.00 76.94 68 ARG A O 1
ATOM 566 N N . MET A 1 69 ? -10.826 -3.989 25.156 1.00 75.75 69 MET A N 1
ATOM 567 C CA . MET A 1 69 ? -10.783 -3.591 26.567 1.00 75.75 69 MET A CA 1
ATOM 568 C C . MET A 1 69 ? -12.179 -3.295 27.120 1.00 75.75 69 MET A C 1
ATOM 570 O O . MET A 1 69 ? -12.524 -3.801 28.177 1.00 75.75 69 MET A O 1
ATOM 574 N N . ALA A 1 70 ? -13.032 -2.573 26.388 1.00 70.38 70 ALA A N 1
ATOM 575 C CA . ALA A 1 70 ? -14.404 -2.305 26.826 1.00 70.38 70 ALA A CA 1
ATOM 576 C C . ALA A 1 70 ? -15.251 -3.586 26.982 1.00 70.38 70 ALA A C 1
ATOM 578 O O . ALA A 1 70 ? -16.101 -3.659 27.868 1.00 70.38 70 ALA A O 1
ATOM 579 N N . ARG A 1 71 ? -15.012 -4.611 26.149 1.00 65.38 71 ARG A N 1
ATOM 580 C CA . ARG A 1 71 ? -15.654 -5.932 26.283 1.00 65.38 71 ARG A CA 1
ATOM 581 C C . ARG A 1 71 ? -15.098 -6.727 27.464 1.00 65.38 71 ARG A C 1
ATOM 583 O O . ARG A 1 71 ? -15.891 -7.277 28.218 1.00 65.38 71 ARG A O 1
ATOM 590 N N . ALA A 1 72 ? -13.780 -6.726 27.663 1.00 68.12 72 ALA A N 1
ATOM 591 C CA . ALA A 1 72 ? -13.139 -7.380 28.806 1.00 68.12 72 ALA A CA 1
ATOM 592 C C . ALA A 1 72 ? -13.573 -6.755 30.147 1.00 68.12 72 ALA A C 1
ATOM 594 O O . ALA A 1 72 ? -13.904 -7.473 31.083 1.00 68.12 72 ALA A O 1
ATOM 595 N N . VAL A 1 73 ? -13.686 -5.423 30.209 1.00 64.81 73 VAL A N 1
ATOM 596 C CA . VAL A 1 73 ? -14.199 -4.694 31.384 1.00 64.81 73 VAL A CA 1
ATOM 597 C C . VAL A 1 73 ? -15.677 -5.009 31.649 1.00 64.81 73 VAL A C 1
ATOM 599 O O . VAL A 1 73 ? -16.080 -5.119 32.803 1.00 64.81 73 VAL A O 1
ATOM 602 N N . ARG A 1 74 ? -16.503 -5.190 30.606 1.00 60.41 74 ARG A N 1
ATOM 603 C CA . ARG A 1 74 ? -17.894 -5.652 30.779 1.00 60.41 74 ARG A CA 1
ATOM 604 C C . ARG A 1 74 ? -17.977 -7.095 31.272 1.00 60.41 74 ARG A C 1
ATOM 606 O O . ARG A 1 74 ? -18.821 -7.370 32.112 1.00 60.41 74 ARG A O 1
ATOM 613 N N . GLN A 1 75 ? -17.110 -7.988 30.794 1.00 59.91 75 GLN A N 1
ATOM 614 C CA . GLN A 1 75 ? -17.060 -9.375 31.271 1.00 59.91 75 GLN A CA 1
ATOM 615 C C . GLN A 1 75 ? -16.587 -9.481 32.726 1.00 59.91 75 GLN A C 1
ATOM 617 O O . GLN A 1 75 ? -17.098 -10.316 33.457 1.00 59.91 75 GLN A O 1
ATOM 622 N N . GLN A 1 76 ? -15.700 -8.594 33.182 1.00 54.00 76 GLN A N 1
ATOM 623 C CA . GLN A 1 76 ? -15.296 -8.520 34.593 1.00 54.00 76 GLN A CA 1
ATOM 624 C C . GLN A 1 76 ? -16.370 -7.932 35.527 1.00 54.00 76 GLN A C 1
ATOM 626 O O . GLN A 1 76 ? -16.252 -8.061 36.739 1.00 54.00 76 GLN A O 1
ATOM 631 N N . ARG A 1 77 ? -17.407 -7.274 34.988 1.00 55.66 77 ARG A N 1
ATOM 632 C CA . ARG A 1 77 ? -18.505 -6.664 35.761 1.00 55.66 77 ARG A CA 1
ATOM 633 C C . ARG A 1 77 ? -19.793 -7.491 35.795 1.00 55.66 77 ARG A C 1
ATOM 635 O O . ARG A 1 77 ? -20.783 -6.984 36.313 1.00 55.66 77 ARG A O 1
ATOM 642 N N . LEU A 1 78 ? -19.810 -8.717 35.269 1.00 52.06 78 LEU A N 1
ATOM 643 C CA . LEU A 1 78 ? -20.825 -9.693 35.670 1.00 52.06 78 LEU A CA 1
ATOM 644 C C . LEU A 1 78 ? -20.279 -10.454 36.885 1.00 52.06 78 LEU A C 1
ATOM 646 O O . LEU A 1 78 ? -19.487 -11.377 36.692 1.00 52.06 78 LEU A O 1
ATOM 650 N N . PRO A 1 79 ? -20.628 -10.048 38.121 1.00 50.34 79 PRO A N 1
ATOM 651 C CA . PRO A 1 79 ? -20.416 -10.903 39.272 1.00 50.34 79 PRO A CA 1
ATOM 652 C C . PRO A 1 79 ? -21.301 -12.141 39.105 1.00 50.34 79 PRO A C 1
ATOM 654 O O . PRO A 1 79 ? -22.465 -12.036 38.714 1.00 50.34 79 PRO A O 1
ATOM 657 N N . SER A 1 80 ? -20.695 -13.299 39.347 1.00 54.59 80 SER A N 1
ATOM 658 C CA . SER A 1 80 ? -21.382 -14.526 39.754 1.00 54.59 80 SER A CA 1
ATOM 659 C C . SER A 1 80 ? -22.287 -14.281 40.953 1.00 54.59 80 SER A C 1
ATOM 661 O O . SER A 1 80 ? -21.810 -13.553 41.858 1.00 54.59 80 SER A O 1
#

Secondary structure (DSSP, 8-state):
-HHHHHHHHHHHHHHHHHHHHHHHHHHHHHHH-S-HHHHHHHHHHHHHHHHHIIIIIHHHHHHHHHHHHHHHHHHHT---